Protein AF-A0A329RBW2-F1 (afdb_monomer)

Structure (mmCIF, N/CA/C/O backbone):
data_AF-A0A329RBW2-F1
#
_entry.id   AF-A0A329RBW2-F1
#
loop_
_atom_site.group_PDB
_atom_site.id
_atom_site.type_symbol
_atom_site.label_atom_id
_atom_site.label_alt_id
_atom_site.label_comp_id
_atom_site.label_asym_id
_atom_site.label_entity_id
_atom_site.label_seq_id
_atom_site.pdbx_PDB_ins_code
_atom_site.Cartn_x
_atom_site.Cartn_y
_atom_site.Cartn_z
_atom_site.occupancy
_atom_site.B_iso_or_equiv
_atom_site.auth_seq_id
_atom_site.auth_comp_id
_atom_site.auth_asym_id
_atom_site.auth_atom_id
_atom_site.pdbx_PDB_model_num
ATOM 1 N N . THR A 1 1 ? 2.492 -16.870 16.803 1.00 48.47 1 THR A N 1
ATOM 2 C CA . THR A 1 1 ? 3.587 -17.437 15.981 1.00 48.47 1 THR A CA 1
ATOM 3 C C . THR A 1 1 ? 4.884 -17.264 16.742 1.00 48.47 1 THR A C 1
ATOM 5 O O . THR A 1 1 ? 5.142 -16.166 17.218 1.00 48.47 1 THR A O 1
ATOM 8 N N . LEU A 1 2 ? 5.650 -18.338 16.958 1.00 60.25 2 LEU A N 1
ATOM 9 C CA . LEU A 1 2 ? 6.924 -18.242 17.681 1.00 60.25 2 LEU A CA 1
ATOM 10 C C . LEU A 1 2 ? 7.900 -17.341 16.903 1.00 60.25 2 LEU A C 1
ATOM 12 O O . LEU A 1 2 ? 7.892 -17.373 15.667 1.00 60.25 2 LEU A O 1
ATOM 16 N N . PRO A 1 3 ? 8.718 -16.523 17.588 1.00 75.81 3 PRO A N 1
ATOM 17 C CA . PRO A 1 3 ? 9.720 -15.710 16.919 1.00 75.81 3 PRO A CA 1
ATOM 18 C C . PRO A 1 3 ? 10.707 -16.617 16.179 1.00 75.81 3 PRO A C 1
ATOM 20 O O . PRO A 1 3 ? 11.168 -17.621 16.716 1.00 75.81 3 PRO A O 1
ATOM 23 N N . LEU A 1 4 ? 11.027 -16.243 14.940 1.00 76.75 4 LEU A N 1
ATOM 24 C CA . LEU A 1 4 ? 12.002 -16.952 14.112 1.00 76.75 4 LEU A CA 1
ATOM 25 C C . LEU A 1 4 ? 13.328 -17.092 14.861 1.00 76.75 4 LEU A C 1
ATOM 27 O O . LEU A 1 4 ? 13.862 -16.096 15.372 1.00 76.75 4 LEU A O 1
ATOM 31 N N . SER A 1 5 ? 13.871 -18.308 14.869 1.00 90.31 5 SER A N 1
ATOM 32 C CA . SER A 1 5 ? 15.191 -18.559 15.428 1.00 90.31 5 SER A CA 1
ATOM 33 C C . SER A 1 5 ? 16.255 -17.793 14.634 1.00 90.31 5 SER A C 1
ATOM 35 O O . SER A 1 5 ? 16.041 -17.347 13.500 1.00 90.31 5 SER A O 1
ATOM 37 N N . LYS A 1 6 ? 17.442 -17.630 15.223 1.00 90.25 6 LYS A N 1
ATOM 38 C CA . LYS A 1 6 ? 18.582 -17.029 14.518 1.00 90.25 6 LYS A CA 1
ATOM 39 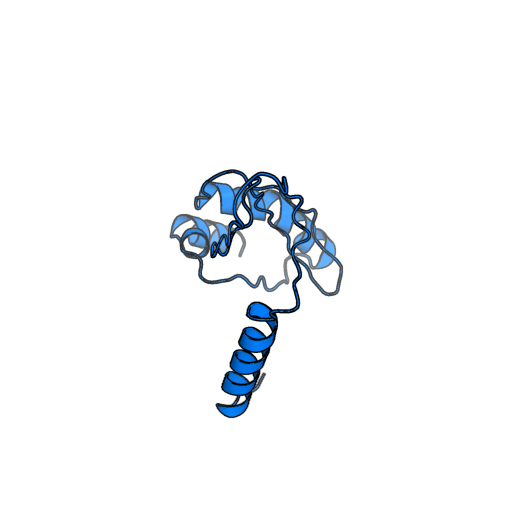C C . LYS A 1 6 ? 18.906 -17.804 13.232 1.00 90.25 6 LYS A C 1
ATOM 41 O O . LYS A 1 6 ? 19.178 -17.180 12.213 1.00 90.25 6 LYS A O 1
ATOM 46 N N . ALA A 1 7 ? 18.796 -19.133 13.267 1.00 91.00 7 ALA A N 1
ATOM 47 C CA . ALA A 1 7 ? 19.021 -19.996 12.112 1.00 91.00 7 ALA A CA 1
ATOM 48 C C . ALA A 1 7 ? 17.995 -19.748 10.996 1.00 91.00 7 ALA A C 1
ATOM 50 O O . ALA A 1 7 ? 18.385 -19.597 9.842 1.00 91.00 7 ALA A O 1
ATOM 51 N N . ASP A 1 8 ? 16.710 -19.598 11.332 1.00 86.56 8 ASP A N 1
ATOM 52 C CA . ASP A 1 8 ? 15.664 -19.339 10.331 1.00 86.56 8 ASP A CA 1
ATOM 53 C C . ASP A 1 8 ? 15.855 -17.987 9.635 1.00 86.56 8 ASP A C 1
ATOM 55 O O . ASP A 1 8 ? 15.614 -17.849 8.434 1.00 86.56 8 ASP A O 1
ATOM 59 N N . LYS A 1 9 ? 16.308 -16.972 10.382 1.00 87.88 9 LYS A N 1
ATOM 60 C CA . LYS A 1 9 ? 16.614 -15.646 9.827 1.00 87.88 9 LYS A CA 1
ATOM 61 C C . LYS A 1 9 ? 17.794 -15.707 8.859 1.00 87.88 9 LYS A C 1
ATOM 63 O O . LYS A 1 9 ? 17.714 -15.121 7.782 1.00 87.88 9 LYS A O 1
ATOM 68 N N . GLU A 1 10 ? 18.857 -16.423 9.215 1.00 91.25 10 GLU A N 1
ATOM 69 C CA . GLU A 1 10 ? 20.027 -16.594 8.347 1.00 91.25 10 GLU A CA 1
ATOM 70 C C . GLU A 1 10 ? 19.708 -17.446 7.109 1.00 91.25 10 GLU A C 1
ATOM 72 O O . GLU A 1 10 ? 20.072 -17.066 5.998 1.00 91.25 10 GLU A O 1
ATOM 77 N N . ALA A 1 11 ? 18.928 -18.521 7.254 1.00 88.12 11 ALA A N 1
ATOM 78 C CA . ALA A 1 11 ? 18.475 -19.338 6.128 1.00 88.12 11 ALA A CA 1
ATOM 79 C C . ALA A 1 11 ? 17.613 -18.533 5.143 1.00 88.12 11 ALA A C 1
ATOM 81 O O . ALA A 1 11 ? 17.799 -18.621 3.928 1.00 88.12 11 ALA A O 1
ATOM 82 N N . ARG A 1 12 ? 16.709 -17.686 5.655 1.00 85.44 12 ARG A N 1
ATOM 83 C CA . ARG A 1 12 ? 15.906 -16.780 4.822 1.00 85.44 12 ARG A CA 1
ATOM 84 C C . ARG A 1 12 ? 16.770 -15.760 4.084 1.00 85.44 12 ARG A C 1
ATOM 86 O O . ARG A 1 12 ? 16.562 -15.567 2.891 1.00 85.44 12 ARG A O 1
ATOM 93 N N . LYS A 1 13 ? 17.756 -15.144 4.748 1.00 86.25 13 LYS A N 1
ATOM 94 C CA . LYS A 1 13 ? 18.705 -14.227 4.089 1.00 86.25 13 LYS A CA 1
ATOM 95 C C . LYS A 1 13 ? 19.499 -14.929 2.988 1.00 86.25 13 LYS A C 1
ATOM 97 O O . LYS A 1 13 ? 19.591 -14.396 1.887 1.00 86.25 13 LYS A O 1
ATOM 102 N N . ALA A 1 14 ? 20.025 -16.123 3.258 1.00 83.69 14 ALA A N 1
ATOM 103 C CA . ALA A 1 14 ? 20.786 -16.900 2.282 1.00 83.69 14 ALA A CA 1
ATOM 104 C C . ALA A 1 14 ? 19.933 -17.287 1.062 1.00 83.69 14 ALA A C 1
ATOM 106 O O . ALA A 1 14 ? 20.389 -17.180 -0.076 1.00 83.69 14 ALA A O 1
ATOM 107 N N . TRP A 1 15 ? 18.674 -17.678 1.286 1.00 81.69 15 TRP A N 1
ATOM 108 C CA . TRP A 1 15 ? 17.728 -17.979 0.211 1.00 81.69 15 TRP A CA 1
ATOM 109 C C . TRP A 1 15 ? 17.407 -16.746 -0.644 1.00 81.69 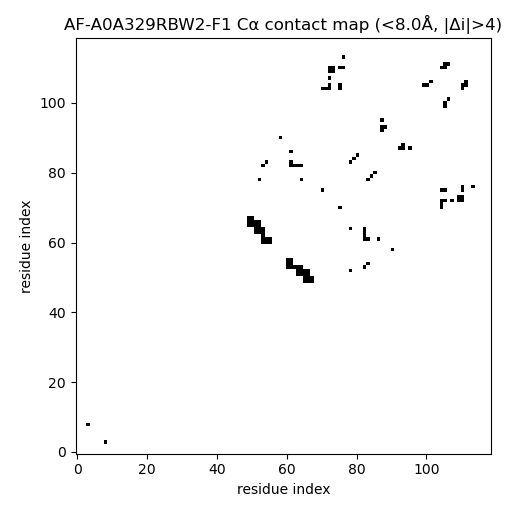15 TRP A C 1
ATOM 111 O O . TRP A 1 15 ? 17.471 -16.822 -1.870 1.00 81.69 15 TRP A O 1
ATOM 121 N N . VAL A 1 16 ? 17.137 -15.598 -0.009 1.00 79.19 16 VAL A N 1
ATOM 122 C CA . VAL A 1 16 ? 16.904 -14.322 -0.707 1.00 79.19 16 VAL A CA 1
ATOM 123 C C . VAL A 1 16 ? 18.123 -13.933 -1.537 1.00 79.19 16 VAL A C 1
ATOM 125 O O . VAL A 1 16 ? 17.977 -13.572 -2.701 1.00 79.19 16 VAL A O 1
ATOM 128 N N . TRP A 1 17 ? 19.327 -14.060 -0.978 1.00 77.50 17 TRP A N 1
ATOM 129 C CA . TRP A 1 17 ? 20.559 -13.734 -1.690 1.00 77.50 17 TRP A CA 1
ATOM 130 C C . TRP A 1 17 ? 20.768 -14.626 -2.915 1.00 77.50 17 TRP A C 1
ATOM 132 O O . TRP A 1 17 ? 21.077 -14.126 -3.992 1.00 77.50 17 TRP A O 1
ATOM 142 N N . LYS A 1 18 ? 20.508 -15.934 -2.784 1.00 78.00 18 LYS A N 1
ATOM 143 C CA . LYS A 1 18 ? 20.564 -16.890 -3.898 1.00 78.00 18 LYS A CA 1
ATOM 144 C C . LYS A 1 18 ? 19.568 -16.555 -5.015 1.00 78.00 18 LYS A C 1
ATOM 146 O O . LYS A 1 18 ? 19.894 -16.739 -6.181 1.00 78.00 18 LYS A O 1
ATOM 151 N N . MET A 1 19 ? 18.369 -16.086 -4.670 1.00 69.75 19 MET A N 1
ATOM 152 C CA . MET A 1 19 ? 17.346 -15.710 -5.652 1.00 69.75 19 MET A CA 1
ATOM 153 C C . MET A 1 19 ? 17.647 -14.371 -6.331 1.00 69.75 19 MET A C 1
ATOM 155 O O . MET A 1 19 ? 17.523 -14.273 -7.547 1.00 69.75 19 MET A O 1
ATOM 159 N N . LEU A 1 20 ? 18.073 -13.358 -5.569 1.00 64.56 20 LEU A N 1
ATOM 160 C CA . LEU A 1 20 ? 18.410 -12.033 -6.103 1.00 64.56 20 LEU A CA 1
ATOM 161 C C . LEU A 1 20 ? 19.664 -12.053 -6.981 1.00 64.56 20 LEU A C 1
ATOM 163 O O . LEU A 1 20 ? 19.741 -11.305 -7.948 1.00 64.56 20 LEU A O 1
ATOM 167 N N . MET A 1 21 ? 20.640 -12.894 -6.638 1.00 63.41 21 MET A N 1
ATOM 168 C CA . MET A 1 21 ? 21.933 -12.962 -7.320 1.00 63.41 21 MET A CA 1
ATOM 169 C C . MET A 1 21 ? 22.017 -14.120 -8.313 1.00 63.41 21 MET A C 1
ATOM 171 O O . MET A 1 21 ? 23.126 -14.501 -8.680 1.00 63.41 21 MET A O 1
ATOM 175 N N . ASN A 1 22 ? 20.886 -14.711 -8.722 1.00 61.88 22 ASN A N 1
ATOM 176 C CA . ASN A 1 22 ? 20.881 -15.801 -9.693 1.00 61.88 22 ASN A CA 1
ATOM 177 C C . ASN A 1 22 ? 21.528 -15.335 -11.017 1.00 61.88 22 ASN A C 1
ATOM 179 O O . ASN A 1 22 ? 20.899 -14.575 -11.757 1.00 61.88 22 ASN A O 1
ATOM 183 N N . PRO A 1 23 ? 22.744 -15.801 -11.362 1.00 56.97 23 PRO A N 1
ATOM 184 C CA . PRO A 1 23 ? 23.456 -15.350 -12.558 1.00 56.97 23 PRO A CA 1
ATOM 185 C C . PRO A 1 23 ? 22.824 -15.884 -13.849 1.00 56.97 23 PRO A C 1
ATOM 187 O O . PRO A 1 23 ? 23.162 -15.432 -14.939 1.00 56.97 23 PRO A O 1
ATOM 190 N N . GLU A 1 24 ? 21.929 -16.873 -13.738 1.00 56.75 24 GLU A N 1
ATOM 191 C CA . GLU A 1 24 ? 21.250 -17.494 -14.876 1.00 56.75 24 GLU A CA 1
ATOM 192 C C . GLU A 1 24 ? 20.018 -16.723 -15.358 1.00 56.75 24 GLU A C 1
ATOM 194 O O . GLU A 1 24 ? 19.400 -17.132 -16.343 1.00 56.75 24 GLU A O 1
ATOM 199 N N . GLY A 1 25 ? 19.671 -15.601 -14.716 1.00 52.59 25 GLY A N 1
ATOM 200 C CA . GLY A 1 25 ? 18.737 -14.615 -15.260 1.00 52.59 25 GLY A CA 1
ATOM 201 C C . GLY A 1 25 ? 19.336 -13.961 -16.502 1.00 52.59 25 GLY A C 1
ATOM 202 O O . GLY A 1 25 ? 19.831 -12.842 -16.453 1.00 52.59 25 GLY A O 1
ATOM 203 N N . LYS A 1 26 ? 19.380 -14.702 -17.611 1.00 53.78 26 LYS A N 1
ATOM 204 C CA . LYS A 1 26 ? 19.902 -14.222 -18.885 1.00 53.78 26 LYS A CA 1
ATOM 205 C C . LYS A 1 26 ? 18.890 -13.243 -19.461 1.00 53.78 26 LYS A C 1
ATOM 207 O O . LYS A 1 26 ? 17.947 -13.646 -20.135 1.00 53.78 26 LYS A O 1
ATOM 212 N N . ASP A 1 27 ? 19.113 -11.959 -19.209 1.00 56.91 27 ASP A N 1
ATOM 213 C CA . ASP A 1 27 ? 18.503 -10.897 -19.995 1.00 56.91 27 ASP A CA 1
ATOM 214 C C . ASP A 1 27 ? 18.887 -11.119 -21.463 1.00 56.91 27 ASP A C 1
ATOM 216 O O . ASP A 1 27 ? 20.047 -10.988 -21.869 1.00 56.91 27 ASP A O 1
ATOM 220 N N . HIS A 1 28 ? 17.910 -11.517 -22.276 1.00 61.19 28 HIS A N 1
ATOM 221 C CA . HIS A 1 28 ? 18.073 -11.545 -23.720 1.00 61.19 28 HIS A CA 1
ATOM 222 C C . HIS A 1 28 ? 18.185 -10.098 -24.202 1.00 61.19 28 HIS A C 1
ATOM 224 O O . HIS A 1 28 ? 17.184 -9.388 -24.277 1.00 61.19 28 HIS A O 1
ATOM 230 N N . TYR A 1 29 ? 19.399 -9.650 -24.526 1.00 61.00 29 TYR A N 1
ATOM 231 C CA . TYR A 1 29 ? 19.619 -8.330 -25.107 1.00 61.00 29 TYR A CA 1
ATOM 232 C C . TYR A 1 29 ? 20.062 -8.453 -26.565 1.00 61.00 29 TYR A C 1
ATOM 234 O O . TYR A 1 29 ? 20.949 -9.233 -26.918 1.00 61.00 29 TYR A O 1
ATOM 242 N N . TRP A 1 30 ? 19.414 -7.676 -27.427 1.00 64.75 30 TRP A N 1
ATOM 243 C CA . TRP A 1 30 ? 19.776 -7.573 -28.834 1.00 64.75 30 TRP A CA 1
ATOM 244 C C . TRP A 1 30 ? 20.914 -6.572 -28.983 1.00 64.75 30 TRP A C 1
ATOM 246 O O . TRP A 1 30 ? 20.869 -5.471 -28.429 1.00 64.75 30 TRP A O 1
ATOM 256 N N . ARG A 1 31 ? 21.951 -6.957 -29.727 1.00 67.12 31 ARG A N 1
ATOM 257 C CA . ARG A 1 31 ? 23.159 -6.153 -29.888 1.00 67.12 31 ARG A CA 1
ATOM 258 C C . ARG A 1 31 ? 23.625 -6.127 -31.330 1.00 67.12 31 ARG A C 1
ATOM 260 O O . ARG A 1 31 ? 23.758 -7.163 -31.969 1.00 67.12 31 ARG A O 1
ATOM 267 N N . ASP A 1 32 ? 23.966 -4.929 -31.783 1.00 76.69 32 ASP A N 1
ATOM 268 C CA . ASP A 1 32 ? 24.732 -4.710 -33.003 1.00 76.69 32 ASP A CA 1
ATOM 269 C C . ASP A 1 32 ? 26.171 -5.238 -32.836 1.00 76.69 32 ASP A C 1
ATOM 271 O O . ASP A 1 32 ? 26.933 -4.762 -31.985 1.00 76.69 32 ASP A O 1
ATOM 275 N N . LEU A 1 33 ? 26.535 -6.239 -33.643 1.00 80.06 33 LEU A N 1
ATOM 276 C CA . LEU A 1 33 ? 27.842 -6.901 -33.603 1.00 80.06 33 LEU A CA 1
ATOM 277 C C . LEU A 1 33 ? 28.990 -6.005 -34.092 1.00 80.06 33 LEU A C 1
ATOM 279 O O . LEU A 1 33 ? 30.142 -6.309 -33.798 1.00 80.06 33 LEU A O 1
ATOM 283 N N . SER A 1 34 ? 28.692 -4.900 -34.786 1.00 83.00 34 SER A N 1
ATOM 284 C CA . SER A 1 34 ? 29.703 -3.952 -35.277 1.00 83.00 34 SER A CA 1
ATOM 285 C C . SER A 1 34 ? 30.291 -3.047 -34.185 1.00 83.00 34 SER A C 1
ATOM 287 O O . SER A 1 34 ? 31.299 -2.375 -34.399 1.00 83.00 34 SER A O 1
ATOM 289 N N . ARG A 1 35 ? 29.684 -3.022 -32.994 1.00 73.56 35 ARG A N 1
ATOM 290 C CA . ARG A 1 35 ? 30.153 -2.245 -31.832 1.00 73.56 35 ARG A CA 1
ATOM 291 C C . ARG A 1 35 ? 31.014 -3.126 -30.911 1.00 73.56 35 ARG A C 1
ATOM 293 O O . ARG A 1 35 ? 31.066 -4.330 -31.133 1.00 73.56 35 ARG A O 1
ATOM 300 N N . PRO A 1 36 ? 31.685 -2.605 -29.864 1.00 77.00 36 PRO A N 1
ATOM 301 C CA . PRO A 1 36 ? 32.310 -3.425 -28.813 1.00 77.00 36 PRO A CA 1
ATOM 302 C C . PRO A 1 36 ? 31.286 -3.920 -27.768 1.00 77.00 36 PRO A C 1
ATOM 304 O O . PRO A 1 36 ? 30.204 -3.323 -27.655 1.00 77.00 36 PRO A O 1
ATOM 307 N N . PRO A 1 37 ? 31.519 -5.066 -27.087 1.00 68.94 37 PRO A N 1
ATOM 308 C CA . PRO A 1 37 ? 30.598 -5.597 -26.081 1.00 68.94 37 PRO A CA 1
ATOM 309 C C . PRO A 1 37 ? 30.362 -4.580 -24.972 1.00 68.94 37 PRO A C 1
ATOM 311 O O . PRO A 1 37 ? 31.307 -3.973 -24.474 1.00 68.94 37 PRO A O 1
ATOM 314 N N . ARG A 1 38 ? 29.095 -4.370 -24.607 1.00 65.62 38 ARG A N 1
ATOM 315 C CA . ARG A 1 38 ? 28.721 -3.457 -23.528 1.00 65.62 38 ARG A CA 1
ATOM 316 C C . ARG A 1 38 ? 28.253 -4.299 -22.348 1.00 65.62 38 ARG A C 1
ATOM 318 O O . ARG A 1 38 ? 27.151 -4.834 -22.374 1.00 65.62 38 ARG A O 1
ATOM 325 N N . GLU A 1 39 ? 29.108 -4.448 -21.343 1.00 65.06 39 GLU A N 1
ATOM 326 C CA . GLU A 1 39 ? 28.688 -4.961 -20.040 1.00 65.06 39 GLU A CA 1
ATOM 327 C C . GLU A 1 39 ? 28.034 -3.816 -19.272 1.00 65.06 39 GLU A C 1
ATOM 329 O O . GLU A 1 39 ? 28.701 -2.986 -18.651 1.00 65.06 39 GLU A O 1
ATOM 334 N N . ASN A 1 40 ? 26.710 -3.744 -19.328 1.00 59.16 40 ASN A N 1
ATOM 335 C CA . ASN A 1 40 ? 25.974 -2.836 -18.467 1.00 59.16 40 ASN A CA 1
ATOM 336 C C . ASN A 1 40 ? 25.842 -3.517 -17.099 1.00 59.16 40 ASN A C 1
ATOM 338 O O . ASN A 1 40 ? 24.971 -4.355 -16.903 1.00 59.16 40 ASN A O 1
ATOM 342 N N . ARG A 1 41 ? 26.705 -3.171 -16.137 1.00 57.78 41 ARG A N 1
ATOM 343 C CA . ARG A 1 41 ? 26.550 -3.585 -14.727 1.00 57.78 41 ARG A CA 1
ATOM 344 C C . ARG A 1 41 ? 25.547 -2.692 -13.991 1.00 57.78 41 ARG A C 1
ATOM 346 O O . ARG A 1 41 ? 25.818 -2.223 -12.889 1.00 57.78 41 ARG A O 1
ATOM 353 N N . SER A 1 42 ? 24.419 -2.378 -14.618 1.00 62.16 42 SER A N 1
ATOM 354 C CA . SER A 1 42 ? 23.328 -1.670 -13.954 1.00 62.16 42 SER A CA 1
ATOM 355 C C . SER A 1 42 ? 22.308 -2.691 -13.469 1.00 62.16 42 SER A C 1
ATOM 357 O O . SER A 1 42 ? 21.841 -3.514 -14.245 1.00 62.16 42 SER A O 1
ATOM 359 N N . GLY A 1 43 ? 21.898 -2.605 -12.201 1.00 65.81 43 GLY A N 1
ATOM 360 C CA . GLY A 1 43 ? 20.780 -3.404 -11.672 1.00 65.81 43 GLY A CA 1
ATOM 361 C C . GLY A 1 43 ? 19.413 -3.041 -12.276 1.00 65.81 43 GLY A C 1
ATOM 362 O O . GLY A 1 43 ? 18.387 -3.520 -11.809 1.00 65.81 43 GLY A O 1
ATOM 363 N N . GLN A 1 44 ? 19.387 -2.160 -13.279 1.00 66.69 44 GLN A N 1
ATOM 364 C CA . GLN A 1 44 ? 18.207 -1.778 -14.041 1.00 66.69 44 GLN A CA 1
ATOM 365 C C . GLN A 1 44 ? 18.535 -1.870 -15.533 1.00 66.69 44 GLN A C 1
ATOM 367 O O . GLN A 1 44 ? 19.542 -1.317 -15.983 1.00 66.69 44 GLN A O 1
ATOM 372 N N . ALA A 1 45 ? 17.675 -2.549 -16.291 1.00 67.00 45 ALA A N 1
ATOM 373 C CA . ALA A 1 45 ? 17.867 -2.849 -17.712 1.00 67.00 45 ALA A CA 1
ATOM 374 C C . A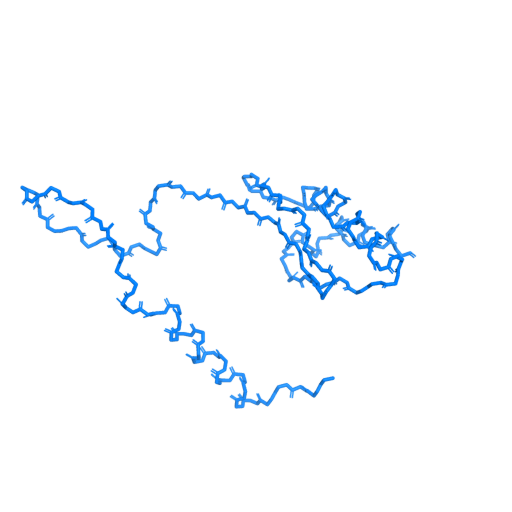LA A 1 45 ? 17.580 -1.661 -18.661 1.00 67.00 45 ALA A C 1
ATOM 376 O O . ALA A 1 45 ? 17.612 -1.817 -19.881 1.00 67.00 45 ALA A O 1
ATOM 377 N N . GLY A 1 46 ? 17.309 -0.458 -18.134 1.00 70.62 46 GLY A N 1
ATOM 378 C CA . GLY A 1 46 ? 16.735 0.635 -18.928 1.00 70.62 46 GLY A CA 1
ATOM 379 C C . GLY A 1 46 ? 15.310 0.302 -19.407 1.00 70.62 46 GLY A C 1
ATOM 380 O O . GLY A 1 46 ? 14.758 -0.729 -19.046 1.00 70.62 46 GLY A O 1
ATOM 381 N N . GLY A 1 47 ? 14.678 1.186 -20.186 1.00 78.19 47 GLY A N 1
ATOM 382 C CA . GLY A 1 47 ? 13.325 0.948 -20.731 1.00 78.19 47 GLY A CA 1
ATOM 383 C C . GLY A 1 47 ? 12.153 1.436 -19.864 1.00 78.19 47 GLY A C 1
ATOM 384 O O . GLY A 1 47 ? 11.001 1.265 -20.249 1.00 78.19 47 GLY A O 1
ATOM 385 N N . GLY A 1 48 ? 12.440 2.103 -18.741 1.00 79.06 48 GLY A N 1
ATOM 386 C CA . GLY A 1 48 ? 11.423 2.620 -17.822 1.00 79.06 48 GLY A CA 1
ATOM 387 C C . GLY A 1 48 ? 10.887 1.555 -16.862 1.00 79.06 48 GLY A C 1
ATOM 388 O O . GLY A 1 48 ? 11.195 0.373 -16.966 1.00 79.06 48 GLY A O 1
ATOM 389 N N . SER A 1 49 ? 10.100 1.990 -15.882 1.00 82.81 49 SER A N 1
ATOM 390 C CA . SER A 1 49 ? 9.433 1.104 -14.923 1.00 82.81 49 SER A CA 1
ATOM 391 C C . SER A 1 49 ? 8.060 1.670 -14.582 1.00 82.81 49 SER A C 1
ATOM 393 O O . SER A 1 49 ? 7.866 2.884 -14.654 1.00 82.81 49 SER A O 1
ATOM 395 N N . CYS A 1 50 ? 7.118 0.803 -14.216 1.00 88.62 50 CYS A N 1
ATOM 396 C CA . CYS A 1 50 ? 5.853 1.216 -13.619 1.00 88.62 50 CYS A CA 1
ATOM 397 C C . CYS A 1 50 ? 5.795 0.715 -12.177 1.00 88.62 50 CYS A C 1
ATOM 399 O O . CYS A 1 50 ? 6.303 -0.364 -11.865 1.00 88.62 50 CYS A O 1
ATOM 401 N N . MET A 1 51 ? 5.194 1.512 -11.300 1.00 94.31 51 MET A N 1
ATOM 402 C CA . MET A 1 51 ? 4.933 1.115 -9.927 1.00 94.31 51 MET A CA 1
ATOM 403 C C . MET A 1 51 ? 3.460 0.734 -9.813 1.00 94.31 51 MET A C 1
ATOM 405 O O . MET A 1 51 ? 2.579 1.389 -10.374 1.00 94.31 51 MET A O 1
ATOM 409 N N . VAL A 1 52 ? 3.195 -0.359 -9.109 1.00 95.75 52 VAL A N 1
ATOM 410 C CA . VAL A 1 52 ? 1.840 -0.845 -8.874 1.00 95.75 52 VAL A CA 1
ATOM 411 C C . VAL A 1 52 ? 1.622 -1.089 -7.394 1.00 95.75 52 VAL A C 1
ATOM 413 O O . VAL A 1 52 ? 2.554 -1.429 -6.665 1.00 95.75 52 VAL A O 1
ATOM 416 N N . TRP A 1 53 ? 0.375 -0.952 -6.968 1.00 97.00 53 TRP A N 1
ATOM 417 C CA . TRP A 1 53 ? -0.080 -1.323 -5.640 1.00 97.00 53 TRP A CA 1
ATOM 418 C C . TRP A 1 53 ? -1.170 -2.392 -5.754 1.00 97.00 53 TRP A C 1
ATOM 420 O O . TRP A 1 53 ? -2.053 -2.314 -6.612 1.00 97.00 53 TRP A O 1
ATOM 430 N N . ALA A 1 54 ? -1.103 -3.409 -4.900 1.00 96.81 54 ALA A N 1
ATOM 431 C CA . ALA A 1 54 ? -2.130 -4.435 -4.780 1.00 96.81 54 ALA A CA 1
ATOM 432 C C . ALA A 1 54 ? -2.084 -5.064 -3.385 1.00 96.81 54 ALA A C 1
ATOM 434 O O . ALA A 1 54 ? -1.020 -5.146 -2.770 1.00 96.81 54 ALA A O 1
ATOM 435 N N . ALA A 1 55 ? -3.224 -5.576 -2.927 1.00 96.69 55 ALA A N 1
ATOM 436 C CA . ALA A 1 55 ? -3.314 -6.399 -1.731 1.00 96.69 55 ALA A CA 1
ATOM 437 C C . ALA A 1 55 ? -3.938 -7.762 -2.049 1.00 96.69 55 ALA A C 1
ATOM 439 O O . ALA A 1 55 ? -4.671 -7.937 -3.028 1.00 96.69 55 ALA A O 1
ATOM 440 N N . LEU A 1 56 ? -3.629 -8.747 -1.209 1.00 96.19 56 LEU A N 1
ATOM 441 C CA . LEU A 1 56 ? -4.130 -10.109 -1.330 1.00 96.19 56 LEU A CA 1
ATOM 442 C C . LEU A 1 56 ? -4.497 -10.688 0.032 1.00 96.19 56 LEU A C 1
ATOM 444 O O . LEU A 1 56 ? -3.950 -10.309 1.066 1.00 96.19 56 LEU A O 1
ATOM 448 N N . SER A 1 57 ? -5.414 -11.642 0.010 1.00 96.12 57 SER A N 1
ATOM 449 C CA . SER A 1 57 ? -5.851 -12.405 1.166 1.00 96.12 57 SER A CA 1
ATOM 450 C C . SER A 1 57 ? -6.285 -13.810 0.741 1.00 96.12 57 SER A C 1
ATOM 452 O O . SER A 1 57 ? -6.355 -14.130 -0.446 1.00 96.12 57 SER A O 1
ATOM 454 N N . ALA A 1 58 ? -6.637 -14.663 1.706 1.00 95.31 58 ALA A N 1
ATOM 455 C CA . ALA A 1 58 ? -7.178 -15.991 1.407 1.00 95.31 58 ALA A CA 1
ATOM 456 C C . ALA A 1 58 ? -8.504 -15.952 0.614 1.00 95.31 58 ALA A C 1
ATOM 458 O O . ALA A 1 58 ? -8.840 -16.926 -0.052 1.00 95.31 58 ALA A O 1
ATOM 459 N N . LYS A 1 59 ? -9.257 -14.842 0.677 1.00 95.06 59 LYS A N 1
ATOM 460 C CA . LYS A 1 59 ? -10.536 -14.673 -0.036 1.00 95.06 59 LYS A CA 1
ATOM 461 C C . LYS A 1 59 ? -10.382 -14.069 -1.436 1.00 95.06 59 LYS A C 1
ATOM 463 O O . LYS A 1 59 ? -11.360 -14.034 -2.177 1.00 95.06 59 LYS A O 1
ATOM 468 N N . GLY A 1 60 ? -9.189 -13.605 -1.813 1.00 95.06 60 GLY A N 1
ATOM 469 C CA . GLY A 1 60 ? -8.946 -13.054 -3.143 1.00 95.06 60 GLY A CA 1
ATOM 470 C C . GLY A 1 60 ? -7.856 -11.989 -3.181 1.00 95.06 60 GLY A C 1
ATOM 471 O O . GLY A 1 60 ? -6.989 -11.916 -2.316 1.00 95.06 60 GLY A O 1
ATOM 472 N N . LYS A 1 61 ? -7.904 -11.150 -4.216 1.00 96.69 61 LYS A N 1
ATOM 473 C CA . LYS A 1 61 ? -6.965 -10.047 -4.449 1.00 96.69 61 LYS A CA 1
ATOM 474 C C . LYS A 1 61 ? -7.716 -8.778 -4.830 1.00 96.69 61 LYS A C 1
ATOM 476 O O . LYS A 1 61 ? -8.780 -8.861 -5.447 1.00 96.69 61 LYS A O 1
ATOM 481 N N . THR A 1 62 ? -7.150 -7.623 -4.501 1.00 97.31 62 THR A N 1
ATOM 482 C CA . THR A 1 62 ? -7.677 -6.334 -4.953 1.00 97.31 62 THR A CA 1
ATOM 483 C C . THR A 1 62 ? -7.491 -6.177 -6.461 1.00 97.31 62 THR A C 1
ATOM 485 O O . THR A 1 62 ? -6.723 -6.900 -7.108 1.00 97.31 62 THR A O 1
ATOM 488 N N . LYS A 1 63 ? -8.153 -5.169 -7.035 1.00 96.44 63 LYS A N 1
ATOM 489 C CA . LYS A 1 63 ? -7.703 -4.614 -8.314 1.00 96.44 63 LYS A CA 1
ATOM 490 C C . LYS A 1 63 ? -6.285 -4.057 -8.135 1.00 96.44 63 LYS A C 1
ATOM 492 O O . LYS A 1 63 ? -5.945 -3.561 -7.060 1.00 96.44 63 LYS A O 1
ATOM 497 N N . ILE A 1 64 ? -5.471 -4.168 -9.181 1.00 96.88 64 ILE A N 1
ATOM 498 C CA . ILE A 1 64 ? -4.133 -3.575 -9.216 1.00 96.88 64 ILE A CA 1
ATOM 499 C C . ILE A 1 64 ? -4.294 -2.085 -9.520 1.00 96.88 64 ILE A C 1
ATOM 501 O O . ILE A 1 64 ? -4.944 -1.730 -10.504 1.00 96.88 64 ILE A O 1
ATOM 505 N N . ALA A 1 65 ? -3.705 -1.231 -8.687 1.00 96.19 65 ALA A N 1
ATOM 506 C CA . ALA A 1 65 ? -3.600 0.199 -8.938 1.00 96.19 65 ALA A CA 1
ATOM 507 C C . ALA A 1 65 ? -2.254 0.500 -9.599 1.00 96.19 65 ALA A C 1
ATOM 509 O O . ALA A 1 65 ? -1.211 0.087 -9.093 1.00 96.19 65 ALA A O 1
ATOM 510 N N . PHE A 1 66 ? -2.267 1.236 -10.707 1.00 95.12 66 PHE A N 1
ATOM 511 C CA . PHE A 1 66 ? -1.052 1.844 -11.244 1.00 95.12 66 PHE A CA 1
ATOM 512 C C . PHE A 1 66 ? -0.801 3.144 -10.490 1.00 95.12 66 PHE A C 1
ATOM 514 O O . PHE A 1 66 ? -1.650 4.035 -10.506 1.00 95.12 66 PHE A O 1
ATOM 521 N N . VAL A 1 67 ? 0.345 3.233 -9.819 1.00 94.00 67 VAL A N 1
ATOM 522 C CA . VAL A 1 67 ? 0.746 4.426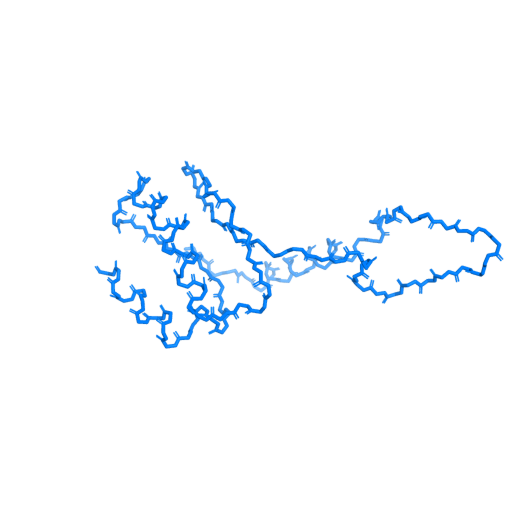 -9.076 1.00 94.00 67 VAL A CA 1
ATOM 523 C C . VAL A 1 67 ? 1.888 5.105 -9.819 1.00 94.00 67 VAL A C 1
ATOM 525 O O . VAL A 1 67 ? 2.857 4.467 -10.232 1.00 94.00 67 VAL A O 1
ATOM 528 N N . TYR A 1 68 ? 1.737 6.405 -10.040 1.00 88.62 68 TYR A N 1
ATOM 529 C CA . TYR A 1 68 ? 2.643 7.184 -10.876 1.00 88.62 68 TYR A CA 1
ATOM 530 C C . TYR A 1 68 ? 3.547 8.058 -10.017 1.00 88.62 68 TYR A C 1
ATOM 532 O O . TYR A 1 68 ? 3.144 8.533 -8.954 1.00 88.62 68 TYR A O 1
ATOM 540 N N . ASP A 1 69 ? 4.766 8.279 -10.500 1.00 87.81 69 ASP A N 1
ATOM 541 C CA . ASP A 1 69 ? 5.739 9.182 -9.892 1.00 87.81 69 ASP A CA 1
ATOM 542 C C . ASP A 1 69 ? 6.045 8.887 -8.412 1.00 87.81 69 ASP A C 1
ATOM 544 O O . ASP A 1 69 ? 5.834 7.793 -7.879 1.00 87.81 69 ASP A O 1
ATOM 548 N N . ARG A 1 70 ? 6.623 9.882 -7.735 1.00 91.38 70 ARG A N 1
ATOM 549 C CA . ARG A 1 70 ? 6.964 9.798 -6.321 1.00 91.38 70 ARG A CA 1
ATOM 550 C C . ARG A 1 70 ? 5.698 9.892 -5.474 1.00 91.38 70 ARG A C 1
ATOM 552 O O . ARG A 1 70 ? 5.060 10.939 -5.396 1.00 91.38 70 ARG A O 1
ATOM 559 N N . GLN A 1 71 ? 5.383 8.798 -4.796 1.00 95.00 71 GLN A N 1
ATOM 560 C CA . GLN A 1 71 ? 4.243 8.711 -3.893 1.00 95.00 71 GLN A CA 1
ATOM 561 C C . GLN A 1 71 ? 4.463 9.539 -2.619 1.00 95.00 71 GLN A C 1
ATOM 563 O O . GLN A 1 71 ? 5.569 9.600 -2.075 1.00 95.00 71 GLN A O 1
ATOM 568 N N . ASN A 1 72 ? 3.388 10.163 -2.142 1.00 96.25 72 ASN A N 1
ATOM 569 C CA . ASN A 1 72 ? 3.300 10.814 -0.839 1.00 96.25 72 ASN A CA 1
ATOM 570 C C . ASN A 1 72 ? 2.190 10.142 -0.007 1.00 96.25 72 ASN A C 1
ATOM 572 O O . ASN A 1 72 ? 1.536 9.200 -0.460 1.00 96.25 72 ASN A O 1
ATOM 576 N N . SER A 1 73 ? 1.979 10.620 1.216 1.00 96.94 73 SER A N 1
ATOM 577 C CA . SER A 1 73 ? 0.980 10.053 2.125 1.00 96.94 73 SER A CA 1
ATOM 578 C C . SER A 1 73 ? -0.455 10.163 1.610 1.00 96.94 73 SER A C 1
ATOM 580 O O . SER A 1 73 ? -1.242 9.249 1.821 1.00 96.94 73 SER A O 1
ATOM 582 N N . GLU A 1 74 ? -0.803 11.245 0.914 1.00 97.12 74 GLU A N 1
ATOM 583 C CA . GLU A 1 74 ? -2.153 11.456 0.377 1.00 97.12 74 GLU A CA 1
ATOM 584 C C . GLU A 1 74 ? -2.453 10.494 -0.775 1.00 97.12 74 GLU 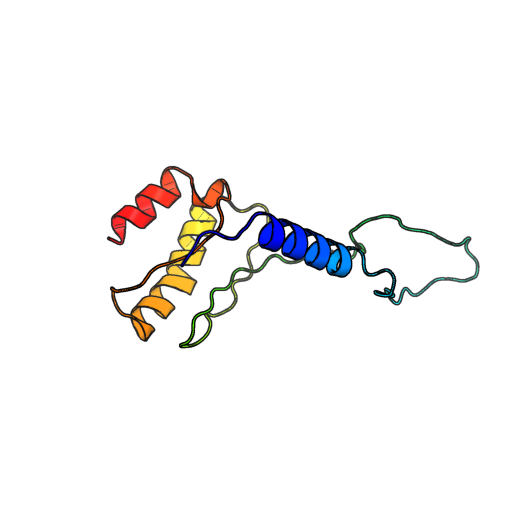A C 1
ATOM 586 O O . GLU A 1 74 ? -3.517 9.878 -0.802 1.00 97.12 74 GLU A O 1
ATOM 591 N N . HIS A 1 75 ? -1.492 10.284 -1.681 1.00 97.12 75 HIS A N 1
ATOM 592 C CA . HIS A 1 75 ? -1.621 9.293 -2.754 1.00 97.12 75 HIS A CA 1
ATOM 593 C C . HIS A 1 75 ? -1.771 7.874 -2.195 1.00 97.12 75 HIS A C 1
ATOM 595 O O . HIS A 1 75 ? -2.562 7.073 -2.699 1.00 97.12 75 HIS A O 1
ATOM 601 N N . TYR A 1 76 ? -1.037 7.567 -1.124 1.00 96.88 76 TYR A N 1
ATOM 602 C CA . TYR A 1 76 ? -1.175 6.302 -0.415 1.00 96.88 76 TYR A CA 1
ATOM 603 C C . TYR A 1 76 ? -2.569 6.150 0.211 1.00 96.88 76 TYR A C 1
ATOM 605 O O . TYR A 1 76 ? -3.213 5.123 -0.003 1.00 96.88 76 TYR A O 1
ATOM 613 N N . ILE A 1 77 ? -3.061 7.173 0.920 1.00 97.56 77 ILE A N 1
ATOM 614 C CA . ILE A 1 77 ? -4.407 7.172 1.513 1.00 97.56 77 ILE A CA 1
ATOM 615 C C . ILE A 1 77 ? -5.466 6.937 0.436 1.00 97.56 77 ILE A C 1
ATOM 617 O O . ILE A 1 77 ? -6.319 6.075 0.619 1.00 97.56 77 ILE A O 1
ATOM 621 N N . PHE A 1 78 ? -5.375 7.643 -0.693 1.00 97.38 78 PHE A N 1
ATOM 622 C CA . PHE A 1 78 ? -6.273 7.457 -1.832 1.00 97.38 78 PHE A CA 1
ATOM 623 C C . PHE A 1 78 ? -6.224 6.022 -2.371 1.00 97.38 78 PHE A C 1
ATOM 625 O O . PHE A 1 78 ? -7.248 5.377 -2.575 1.00 97.38 78 PHE A O 1
ATOM 632 N N . THR A 1 79 ? -5.024 5.474 -2.563 1.00 97.25 79 THR A N 1
ATOM 633 C CA . THR A 1 79 ? -4.867 4.104 -3.071 1.00 97.25 79 THR A CA 1
ATOM 634 C C . THR A 1 79 ? -5.505 3.088 -2.122 1.00 97.25 79 THR A C 1
ATOM 636 O O . THR A 1 79 ? -6.229 2.190 -2.547 1.00 97.25 79 THR A O 1
ATOM 639 N N . VAL A 1 80 ? -5.298 3.242 -0.817 1.00 96.88 80 VAL A N 1
ATOM 640 C CA . VAL A 1 80 ? -5.913 2.368 0.183 1.00 96.88 80 VAL A CA 1
ATOM 641 C C . VAL A 1 80 ? -7.430 2.558 0.241 1.00 96.88 80 VAL A C 1
ATOM 643 O O . VAL A 1 80 ? -8.160 1.566 0.302 1.00 96.88 80 VAL A O 1
ATOM 646 N N . SER A 1 81 ? -7.927 3.797 0.209 1.00 96.94 81 SER A N 1
ATOM 647 C CA . SER A 1 81 ? -9.363 4.068 0.293 1.00 96.94 81 SER A CA 1
ATOM 648 C C . SER A 1 81 ? -10.127 3.503 -0.895 1.00 96.94 81 SER A C 1
ATOM 650 O O . SER A 1 81 ? -11.202 2.949 -0.698 1.00 96.94 81 SER A O 1
ATOM 652 N N . GLU A 1 82 ? -9.562 3.584 -2.099 1.00 97.44 82 GLU A N 1
ATOM 653 C CA . GLU A 1 82 ? -10.246 3.171 -3.326 1.00 97.44 82 GLU A CA 1
ATOM 654 C C . GLU A 1 82 ? -10.055 1.688 -3.659 1.00 97.44 82 GLU A C 1
ATOM 656 O O . GLU A 1 82 ? -10.950 1.054 -4.220 1.00 97.44 82 GLU A O 1
ATOM 661 N N . PHE A 1 83 ? -8.900 1.103 -3.324 1.00 97.38 83 PHE A N 1
ATOM 662 C CA . PHE A 1 83 ? -8.567 -0.259 -3.753 1.00 97.38 83 PHE A CA 1
ATOM 663 C C . PHE A 1 83 ? -8.598 -1.282 -2.618 1.00 97.38 83 PHE A C 1
ATOM 665 O O . PHE A 1 83 ? -8.971 -2.432 -2.864 1.00 97.38 83 PHE A O 1
ATOM 672 N N . LEU A 1 84 ? -8.230 -0.896 -1.389 1.00 96.81 84 LEU A N 1
ATOM 673 C CA . LEU A 1 84 ? -8.240 -1.810 -0.247 1.00 96.81 84 LEU A CA 1
ATOM 674 C C . LEU A 1 84 ? -9.598 -1.834 0.449 1.00 96.81 84 LEU A C 1
ATOM 676 O O . LEU A 1 84 ? -10.180 -2.909 0.572 1.00 96.81 84 LEU A O 1
ATOM 680 N N . LEU A 1 85 ? -10.084 -0.680 0.927 1.00 96.00 85 LEU A N 1
ATOM 681 C CA . LEU A 1 85 ? -11.257 -0.617 1.810 1.00 96.00 85 LEU A CA 1
ATOM 682 C C . LEU A 1 85 ? -12.506 -1.284 1.205 1.00 96.00 85 LEU A C 1
ATOM 684 O O . LEU A 1 85 ? -13.117 -2.100 1.895 1.00 96.00 85 LEU A O 1
ATOM 688 N N . PRO A 1 86 ? -12.858 -1.070 -0.080 1.00 96.19 86 PRO A N 1
ATOM 689 C CA . PRO A 1 86 ? -14.005 -1.741 -0.683 1.00 96.19 86 PRO A CA 1
ATOM 690 C C . PRO A 1 86 ? -13.832 -3.261 -0.727 1.00 96.19 86 PRO A C 1
ATOM 692 O O . PRO A 1 86 ? -14.787 -4.000 -0.498 1.00 96.19 86 PRO A O 1
ATOM 695 N N . PHE A 1 87 ? -12.611 -3.739 -0.982 1.00 96.62 87 PHE A N 1
ATOM 696 C CA . PHE A 1 87 ? -12.303 -5.165 -0.999 1.00 96.62 87 PHE A CA 1
ATOM 697 C C . PHE A 1 87 ? -12.420 -5.776 0.403 1.00 96.62 87 PHE A C 1
ATOM 699 O O . PHE A 1 87 ? -13.107 -6.783 0.581 1.00 96.62 87 PHE A O 1
ATOM 706 N N . VAL A 1 88 ? -11.788 -5.178 1.416 1.00 96.06 88 VAL A N 1
ATOM 707 C CA . VAL A 1 88 ? -11.822 -5.741 2.774 1.00 96.06 88 VAL A CA 1
ATOM 708 C C . VAL A 1 88 ? -13.217 -5.655 3.384 1.00 96.06 88 VAL A C 1
ATOM 710 O O . VAL A 1 88 ? -13.662 -6.646 3.952 1.00 96.06 88 VAL A O 1
ATOM 713 N N . HIS A 1 89 ? -13.963 -4.569 3.169 1.00 95.06 89 HIS A N 1
ATOM 714 C CA . HIS A 1 89 ? -15.344 -4.466 3.645 1.00 95.06 89 HIS A CA 1
ATOM 715 C C . HIS A 1 89 ? -16.259 -5.498 2.980 1.00 95.06 89 HIS A C 1
ATOM 717 O O . HIS A 1 89 ? -17.061 -6.128 3.664 1.00 95.06 89 HIS A O 1
ATOM 723 N N . LEU A 1 90 ? -16.103 -5.737 1.673 1.00 95.94 90 LEU A N 1
ATOM 724 C CA . LEU A 1 90 ? -16.885 -6.749 0.959 1.00 95.94 90 LEU A CA 1
ATOM 725 C C . LEU A 1 90 ? -16.603 -8.172 1.464 1.00 95.94 90 LEU A C 1
ATOM 727 O O . LEU A 1 90 ? -17.517 -8.989 1.558 1.00 95.94 90 LEU A O 1
ATOM 731 N N . HIS A 1 91 ? -15.342 -8.494 1.760 1.00 95.12 91 HIS A N 1
ATOM 732 C CA . HIS A 1 91 ? -14.939 -9.868 2.070 1.00 95.12 91 HIS A CA 1
ATOM 733 C C . HIS A 1 91 ? -14.851 -10.184 3.567 1.00 95.12 91 HIS A C 1
ATOM 735 O O . HIS A 1 91 ? -14.990 -11.352 3.941 1.00 95.12 91 HIS A O 1
ATOM 741 N N . TYR A 1 92 ? -14.600 -9.191 4.413 1.00 94.62 92 TYR A N 1
ATOM 742 C CA . TYR A 1 92 ? -14.317 -9.340 5.844 1.00 94.62 92 TYR A CA 1
ATOM 743 C C . TYR A 1 92 ? -15.160 -8.414 6.734 1.00 94.62 92 TYR A C 1
ATOM 745 O O . TYR A 1 92 ? -15.179 -8.611 7.945 1.00 94.62 92 TYR A O 1
ATOM 753 N N . GLY A 1 93 ? -15.895 -7.451 6.167 1.00 91.81 93 GLY A N 1
ATOM 754 C CA . GLY A 1 93 ? -16.607 -6.441 6.950 1.00 91.81 93 GLY A CA 1
ATOM 755 C C . GLY A 1 93 ? -15.630 -5.491 7.644 1.00 91.81 93 GLY A C 1
ATOM 756 O O . GLY A 1 93 ? -14.650 -5.062 7.039 1.00 91.81 93 GLY A O 1
ATOM 757 N N . THR A 1 94 ? -15.894 -5.170 8.908 1.00 89.38 94 THR A N 1
ATOM 758 C CA . THR A 1 94 ? -15.037 -4.311 9.746 1.00 89.38 94 THR A CA 1
ATOM 759 C C . THR A 1 94 ? -13.940 -5.091 10.476 1.00 89.38 94 THR A C 1
ATOM 761 O O . THR A 1 94 ? -12.988 -4.500 10.968 1.00 89.38 94 THR A O 1
ATOM 764 N N . GLU A 1 95 ? -14.033 -6.423 10.515 1.00 90.38 95 GLU A N 1
ATOM 765 C CA . GLU A 1 95 ? -13.112 -7.296 11.246 1.00 90.38 95 GLU A CA 1
ATOM 766 C C . GLU A 1 95 ? -11.985 -7.788 10.326 1.00 90.38 95 GLU A C 1
ATOM 768 O O . GLU A 1 95 ? -12.031 -8.889 9.765 1.00 90.38 95 GLU A O 1
ATOM 773 N N . PHE A 1 96 ? -10.952 -6.965 10.142 1.00 92.19 96 PHE A N 1
ATOM 774 C CA . PHE A 1 96 ? -9.763 -7.346 9.381 1.00 92.19 96 PHE A CA 1
ATOM 775 C C . PHE A 1 96 ? -8.480 -6.779 9.988 1.00 92.19 96 PHE A C 1
ATOM 777 O O . PHE A 1 96 ? -8.469 -5.734 10.629 1.00 92.19 96 PHE A O 1
ATOM 784 N N . ILE A 1 97 ? -7.365 -7.468 9.739 1.00 94.12 97 ILE A N 1
ATOM 785 C CA . ILE A 1 97 ? -6.025 -6.972 10.057 1.00 94.12 97 ILE A CA 1
ATOM 786 C C . ILE A 1 97 ? -5.335 -6.657 8.738 1.00 94.12 97 ILE A C 1
ATOM 788 O O . ILE A 1 97 ? -5.153 -7.541 7.897 1.00 94.12 97 ILE A O 1
ATOM 792 N N . TYR A 1 98 ? -4.943 -5.399 8.562 1.00 93.50 98 TYR A N 1
ATOM 793 C CA . TYR A 1 98 ? -4.170 -4.967 7.407 1.00 93.50 98 TYR A CA 1
ATOM 794 C C . TYR A 1 98 ? -2.675 -4.959 7.735 1.00 93.50 98 TYR A C 1
ATOM 796 O O . TYR A 1 98 ? -2.235 -4.320 8.690 1.00 93.50 98 TYR A O 1
ATOM 804 N N . GLN A 1 99 ? -1.888 -5.682 6.937 1.00 95.12 99 GLN A N 1
ATOM 805 C CA . GLN A 1 99 ? -0.434 -5.722 7.054 1.00 95.12 99 GLN A CA 1
ATOM 806 C C . GLN A 1 99 ? 0.207 -4.890 5.942 1.00 95.12 99 GLN A C 1
ATOM 808 O O . GLN A 1 99 ? -0.100 -5.071 4.766 1.00 95.12 99 GLN A O 1
ATOM 813 N N . GLN A 1 100 ? 1.156 -4.040 6.323 1.00 94.00 100 GLN A N 1
ATOM 814 C CA . GLN A 1 100 ? 1.976 -3.238 5.419 1.00 94.00 100 GLN A CA 1
ATOM 815 C C . GLN A 1 100 ? 3.412 -3.121 5.942 1.00 94.00 100 GLN A C 1
ATOM 817 O O . GLN A 1 100 ? 3.695 -3.491 7.084 1.00 94.00 100 GLN A O 1
ATOM 822 N N . ASP A 1 101 ? 4.322 -2.629 5.105 1.00 94.31 101 ASP A N 1
ATOM 823 C CA . ASP A 1 101 ? 5.694 -2.322 5.501 1.00 94.31 101 ASP A CA 1
ATOM 824 C C . ASP A 1 101 ? 5.810 -0.932 6.161 1.00 94.31 101 ASP A C 1
ATOM 826 O O . ASP A 1 101 ? 4.865 -0.144 6.209 1.00 94.31 101 ASP A O 1
ATOM 830 N N . GLY A 1 102 ? 6.991 -0.636 6.707 1.00 94.00 102 GLY A N 1
ATOM 831 C CA . GLY A 1 102 ? 7.285 0.610 7.421 1.00 94.00 102 GLY A CA 1
ATOM 832 C C . GLY A 1 102 ? 7.739 1.762 6.523 1.00 94.00 102 GLY A C 1
ATOM 833 O O . GLY A 1 102 ? 8.594 2.540 6.945 1.00 94.00 102 GLY A O 1
ATOM 834 N N . ALA A 1 103 ? 7.252 1.854 5.280 1.00 93.38 103 ALA A N 1
ATOM 835 C CA . ALA A 1 103 ? 7.605 2.967 4.403 1.00 93.38 103 ALA A CA 1
ATOM 836 C C . ALA A 1 103 ? 7.185 4.306 5.035 1.00 93.38 103 ALA A C 1
ATOM 838 O O . ALA A 1 103 ? 6.136 4.405 5.672 1.00 93.38 103 ALA A O 1
ATOM 839 N N . SER A 1 104 ? 7.976 5.364 4.834 1.00 97.00 104 SER A N 1
ATOM 840 C CA . SER A 1 104 ? 7.747 6.658 5.498 1.00 97.00 104 SER A CA 1
ATOM 841 C C . SER A 1 104 ? 6.368 7.259 5.203 1.00 97.00 104 SER A C 1
ATOM 843 O O . SER A 1 104 ? 5.772 7.888 6.075 1.00 97.00 104 SER A O 1
ATOM 845 N N . ILE A 1 105 ? 5.830 7.024 4.003 1.00 96.94 105 ILE A N 1
ATOM 846 C CA . ILE A 1 105 ? 4.467 7.419 3.624 1.00 96.94 105 ILE A CA 1
ATOM 847 C C . ILE A 1 105 ? 3.394 6.595 4.350 1.00 96.94 105 ILE A C 1
ATOM 849 O O . ILE A 1 105 ? 2.337 7.134 4.647 1.00 96.94 105 ILE A O 1
ATOM 853 N N . HIS A 1 106 ? 3.655 5.336 4.708 1.00 96.44 106 HIS A N 1
ATOM 854 C CA . HIS A 1 106 ? 2.716 4.476 5.441 1.00 96.44 106 HIS A CA 1
ATOM 855 C C . HIS A 1 106 ? 2.673 4.828 6.931 1.00 96.44 106 HIS A C 1
ATOM 857 O O . HIS A 1 106 ? 1.614 4.770 7.549 1.00 96.44 106 HIS A O 1
ATOM 863 N N . THR A 1 107 ? 3.809 5.247 7.495 1.00 96.75 107 THR A N 1
ATOM 864 C CA . THR A 1 107 ? 3.947 5.619 8.913 1.00 96.75 107 THR A CA 1
ATOM 865 C C . THR A 1 107 ? 3.855 7.126 9.160 1.00 96.75 107 THR A C 1
ATOM 867 O O . THR A 1 107 ? 4.135 7.593 10.264 1.00 96.75 107 THR A O 1
ATOM 870 N N . SER A 1 108 ? 3.522 7.915 8.136 1.00 97.56 108 SER A N 1
ATOM 871 C CA . SER A 1 108 ? 3.399 9.367 8.268 1.00 97.56 108 SER A CA 1
ATOM 872 C C . SER A 1 108 ? 2.246 9.747 9.201 1.00 97.56 108 SER A C 1
ATOM 874 O O . SER A 1 108 ? 1.274 9.001 9.322 1.00 97.56 108 SER A O 1
ATOM 876 N N . LYS A 1 109 ? 2.310 10.938 9.813 1.00 97.69 109 LYS A N 1
ATOM 877 C CA . LYS A 1 109 ? 1.235 11.445 10.683 1.00 97.69 109 LYS A CA 1
ATOM 878 C C . LYS A 1 109 ? -0.133 11.374 9.988 1.00 97.69 109 LYS A C 1
ATOM 880 O O . LYS A 1 109 ? -1.062 10.809 10.553 1.00 97.69 109 LYS A O 1
ATOM 885 N N . THR A 1 110 ? -0.210 11.854 8.748 1.00 97.88 110 THR A N 1
ATOM 886 C CA . THR A 1 110 ? -1.434 11.869 7.935 1.00 97.88 110 THR A CA 1
ATOM 887 C C . THR A 1 110 ? -1.987 10.464 7.695 1.00 97.88 110 THR A C 1
ATOM 889 O O . THR A 1 110 ? -3.176 10.227 7.881 1.00 97.88 110 THR A O 1
ATOM 892 N N . SER A 1 111 ? -1.130 9.504 7.336 1.00 97.44 111 SER A N 1
ATOM 893 C CA . SER A 1 111 ? -1.553 8.116 7.092 1.00 97.44 111 SER A CA 1
ATOM 894 C C . SER A 1 111 ? -2.038 7.436 8.367 1.00 97.44 111 SER A C 1
ATOM 896 O O . SER A 1 111 ? -3.044 6.734 8.352 1.00 97.44 111 SER A O 1
ATOM 898 N N . MET A 1 112 ? -1.359 7.674 9.490 1.00 97.06 112 MET A N 1
ATOM 899 C CA . MET A 1 112 ? -1.769 7.129 10.783 1.00 97.06 112 MET A CA 1
ATOM 900 C C . MET A 1 112 ? -3.086 7.747 11.276 1.00 97.06 112 MET A C 1
ATOM 902 O O . MET A 1 112 ? -3.910 7.037 11.843 1.00 97.06 112 MET A O 1
ATOM 906 N N . GLU A 1 113 ? -3.309 9.046 11.058 1.00 97.69 113 GLU A N 1
ATOM 907 C CA . GLU A 1 113 ? -4.585 9.715 11.356 1.00 97.69 113 GLU A CA 1
ATOM 908 C C . GLU A 1 113 ? -5.727 9.171 10.491 1.00 97.69 113 GLU A C 1
ATOM 910 O O . GLU A 1 113 ? -6.809 8.902 11.012 1.00 97.69 113 GLU A O 1
ATOM 915 N N . PHE A 1 114 ? -5.475 8.924 9.201 1.00 96.94 114 PHE A N 1
ATOM 916 C CA . PHE A 1 114 ? -6.438 8.256 8.328 1.00 96.94 114 PHE A CA 1
ATOM 917 C C . PHE A 1 114 ? -6.836 6.884 8.877 1.00 96.94 114 P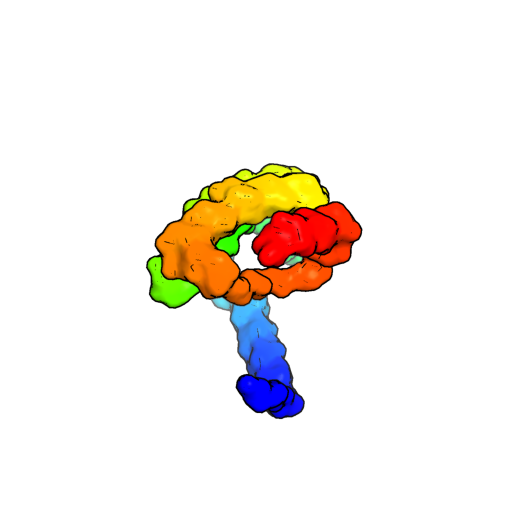HE A C 1
ATOM 919 O O . PHE A 1 114 ? -8.027 6.617 9.001 1.00 96.94 114 PHE A O 1
ATOM 926 N N . TRP A 1 115 ? -5.874 6.041 9.259 1.00 94.12 115 TRP A N 1
ATOM 927 C CA . TRP A 1 115 ? -6.172 4.709 9.791 1.00 94.12 115 TRP A CA 1
ATOM 928 C C . TRP A 1 115 ? -6.959 4.743 11.099 1.00 94.12 115 TRP A C 1
ATOM 930 O O . TRP A 1 115 ? -7.929 4.006 11.229 1.00 94.12 115 TRP A O 1
ATOM 940 N N . LYS A 1 116 ? -6.624 5.661 12.011 1.00 94.75 116 LYS A N 1
ATOM 941 C CA . LYS A 1 1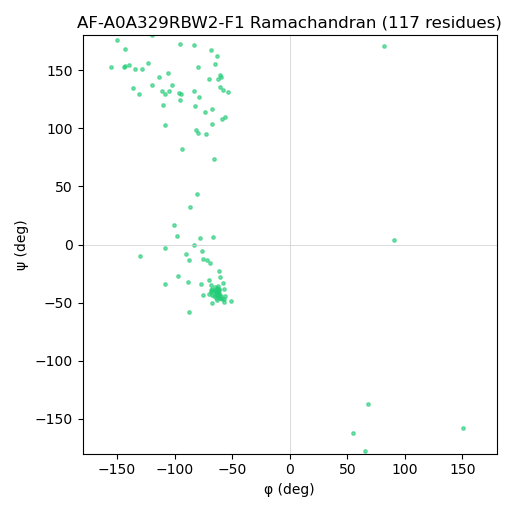16 ? -7.400 5.879 13.242 1.00 94.75 116 LYS A CA 1
ATOM 942 C C . LYS A 1 116 ? -8.844 6.302 12.974 1.00 94.75 116 LYS A C 1
ATOM 944 O O . LYS A 1 116 ? -9.712 6.025 13.782 1.00 94.75 116 LYS A O 1
ATOM 949 N N . SER A 1 117 ? -9.118 6.968 11.849 1.00 92.88 117 SER A N 1
ATOM 950 C CA . SER A 1 117 ? -10.492 7.323 11.453 1.00 92.88 117 SER A CA 1
ATOM 951 C C . SER A 1 117 ? -11.309 6.147 10.896 1.00 92.88 117 SER A C 1
ATOM 953 O O . SER A 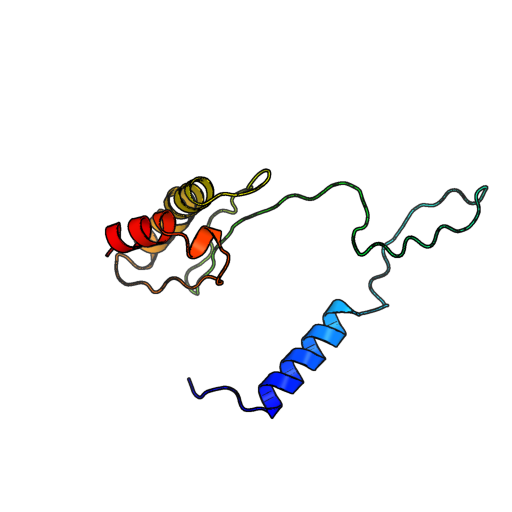1 117 ? -12.476 6.335 10.550 1.00 92.88 117 SER A O 1
ATOM 955 N N . LYS A 1 118 ? -10.682 4.977 10.711 1.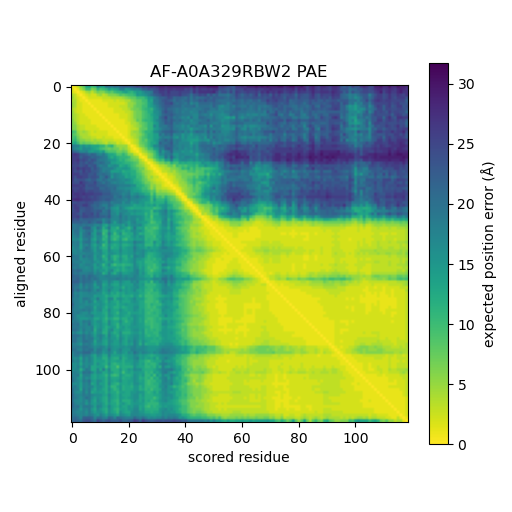00 86.62 118 LYS A N 1
ATOM 956 C CA . LYS A 1 118 ? -11.305 3.742 10.204 1.00 86.62 118 LYS A CA 1
ATOM 957 C C . LYS A 1 118 ? -11.466 2.665 11.279 1.00 86.62 118 LYS A C 1
ATOM 959 O O . LYS A 1 118 ? -12.005 1.610 10.954 1.00 86.62 118 LYS A O 1
ATOM 964 N N . GLU A 1 119 ? -10.985 2.932 12.495 1.00 69.88 119 GLU A N 1
ATOM 965 C CA . GLU A 1 119 ? -11.345 2.196 13.716 1.00 69.88 119 GLU A CA 1
ATOM 966 C C . GLU A 1 119 ? -12.768 2.574 14.149 1.00 69.88 119 GLU A C 1
ATOM 968 O O . GLU A 1 119 ? -13.514 1.653 14.548 1.00 69.88 119 GLU A O 1
#

Foldseek 3Di:
DDPDDPVRVVVVVVVVCCVLPVPPPDDDDDDDPVDDDDDPPDPDPDPDDWDWDKDADPVGIWPIDTDDDDDALVSVLVCCVPTPPVVCCVPPNLDDDDDDDPPCSCVDPSNVVSVVVSD

Solvent-accessible surface area (backbone atoms only — not comparable to full-atom values): 7884 Å² total; per-residue (Å²): 130,82,80,77,48,75,64,58,54,51,52,50,51,53,52,51,50,55,63,77,63,46,82,80,71,70,77,86,74,90,74,73,79,91,55,79,91,78,84,76,89,54,100,60,90,66,92,77,86,86,48,71,47,71,55,75,55,99,90,48,66,41,67,76,43,81,52,71,81,87,79,46,35,67,60,49,48,50,50,42,58,70,39,43,47,60,48,44,42,74,76,48,47,88,70,73,85,87,87,80,73,86,47,70,44,60,68,26,72,68,31,48,52,53,54,63,74,72,111

Radius of gyration: 20.34 Å; Cα contacts (8 Å, |Δi|>4): 64; chains: 1; bounding box: 49×32×53 Å

pLDDT: mean 85.45, std 13.83, range [48.47, 97.88]

Sequence (119 aa):
TLPLSKADKEARKAWVWKMLMNPEGKDHYWRDLSRPPRENRSGQAGGGSCMVWAALSAKGKTKIAFVYDRQNSEHYIFTVSEFLLPFVHLHYGTEFIYQQDGASIHTSKTSMEFWKSKE

Mean predicted aligned error: 11.44 Å

InterPro domains:
  IPR036397 Ribonuclease H superfamily [G3DSA:3.30.420.10] (2-119)

Organism: NCBI:txid29920

Secondary structure (DSSP, 8-state):
-PPPPHHHHHHHHHHHHHHHT-TT--------TTSPP-----SS-SS---EEE--EETTEEPPPEEE-SS--HHHHHHHIIIIIHHHHHHHHTT---------TTTSSHHHHHHHHTT-

Nearest PDB structures (foldseek):
  5cr4-assembly1_A  TM=7.970E-01  e=1.570E-03  synthetic construct
  8yt8-assembly1_B  TM=3.344E-01  e=1.488E+00  Mus musculus
  8yt8-assembly1_D  TM=2.081E-01  e=8.941E+00  Mus musculus